Protein AF-A0A3P7KL98-F1 (afdb_monomer_lite)

Organism: Strongylus vulgaris (NCBI:txid40348)

pLDDT: mean 74.53, std 19.36, range [37.12, 94.12]

Foldseek 3Di:
DPDPPDLVLLLVLLVQLLVLQLVQQAVLLVCVVDPDDDPPDSRDDPLQVSLCVRPVPPPPVCVVVSLVSNVVSVVVSCVVCVVVQWDAGNVRDIDGDDSVVSSCSNVVVNPDPPVPPPPPPDDDDDDDDDDDDDDD

Radius of gyration: 22.33 Å; chains: 1; bounding box: 84×28×53 Å

Structure (mmCIF, N/CA/C/O backbone):
data_AF-A0A3P7KL98-F1
#
_entry.id   AF-A0A3P7KL98-F1
#
loop_
_atom_site.group_PDB
_atom_site.id
_atom_site.type_symbol
_atom_site.label_atom_id
_atom_site.label_alt_id
_atom_site.label_comp_id
_atom_site.label_asym_id
_atom_site.label_entity_id
_atom_site.label_seq_id
_atom_site.pdbx_PDB_ins_code
_atom_site.Cartn_x
_atom_site.Cartn_y
_atom_site.Cartn_z
_atom_site.occupancy
_atom_site.B_iso_or_equiv
_atom_site.auth_seq_id
_atom_site.auth_comp_id
_atom_site.auth_asym_id
_atom_site.auth_atom_id
_atom_site.pdbx_PDB_model_num
ATOM 1 N N . MET A 1 1 ? -24.930 -2.836 13.238 1.00 38.75 1 MET A N 1
ATOM 2 C CA . MET A 1 1 ? -24.606 -2.454 11.846 1.00 38.75 1 MET A CA 1
ATOM 3 C C . MET A 1 1 ? -23.420 -1.498 11.883 1.00 38.75 1 MET A C 1
ATOM 5 O O . MET A 1 1 ? -23.588 -0.307 11.683 1.00 38.75 1 MET A O 1
ATOM 9 N N . GLU A 1 2 ? -22.233 -2.009 12.196 1.00 43.59 2 GLU A N 1
ATOM 10 C CA . GLU A 1 2 ? -20.983 -1.236 12.218 1.00 43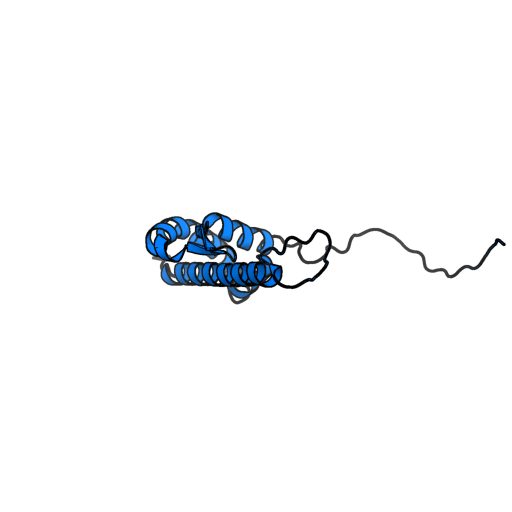.59 2 GLU A CA 1
ATOM 11 C C . GLU A 1 2 ? -19.975 -2.017 11.384 1.00 43.59 2 GLU A C 1
ATOM 13 O O . GLU A 1 2 ? -19.367 -2.933 11.918 1.00 43.59 2 GLU A O 1
ATOM 18 N N . GLN A 1 3 ? -19.880 -1.757 10.074 1.00 44.62 3 GLN A N 1
ATOM 19 C CA . GLN A 1 3 ? -18.783 -2.270 9.228 1.00 44.62 3 GLN A CA 1
ATOM 20 C C . GLN A 1 3 ? -18.820 -1.713 7.791 1.00 44.62 3 GLN A C 1
ATOM 22 O O . GLN A 1 3 ? -18.525 -2.414 6.834 1.00 44.62 3 GLN A O 1
ATOM 27 N N . LEU A 1 4 ? -19.216 -0.447 7.612 1.00 43.00 4 LEU A N 1
ATOM 28 C CA . LEU A 1 4 ? -19.267 0.188 6.283 1.00 43.00 4 LEU A CA 1
ATOM 29 C C . LEU A 1 4 ? -18.376 1.429 6.156 1.00 43.00 4 LEU A C 1
ATOM 31 O O . LEU A 1 4 ? -18.528 2.205 5.220 1.00 43.00 4 LEU A O 1
ATOM 35 N N . ALA A 1 5 ? -17.446 1.618 7.089 1.00 48.97 5 ALA A N 1
ATOM 36 C CA . ALA A 1 5 ? -16.291 2.471 6.864 1.00 48.97 5 ALA A CA 1
ATOM 37 C C . ALA A 1 5 ? -15.153 1.574 6.366 1.00 48.97 5 ALA A C 1
ATOM 39 O O . ALA A 1 5 ? -14.495 0.933 7.175 1.00 48.97 5 ALA A O 1
ATOM 40 N N . SER A 1 6 ? -14.894 1.400 5.078 1.00 65.69 6 SER A N 1
ATOM 41 C CA . SER A 1 6 ? -15.682 1.505 3.845 1.00 65.69 6 SER A CA 1
ATOM 42 C C . SER A 1 6 ? -14.832 0.693 2.871 1.00 65.69 6 SER A C 1
ATOM 44 O O . SER A 1 6 ? -13.637 0.970 2.760 1.00 65.69 6 SER A O 1
ATOM 46 N N . THR A 1 7 ? -15.366 -0.339 2.220 1.00 75.81 7 THR A N 1
ATOM 47 C CA . THR A 1 7 ? -14.576 -1.157 1.278 1.00 75.81 7 THR A CA 1
ATOM 48 C C . THR A 1 7 ? -13.845 -0.269 0.260 1.00 75.81 7 THR A C 1
ATOM 50 O O . THR A 1 7 ? -12.661 -0.468 0.015 1.00 75.81 7 THR A O 1
ATOM 53 N N . GLN A 1 8 ? -14.488 0.828 -0.159 1.00 83.56 8 GLN A N 1
ATOM 54 C CA . GLN A 1 8 ? -13.911 1.857 -1.030 1.00 83.56 8 GLN A CA 1
ATOM 55 C C . GLN A 1 8 ? -12.723 2.610 -0.413 1.00 83.56 8 GLN A C 1
ATOM 57 O O . GLN A 1 8 ? -11.780 2.947 -1.116 1.00 83.56 8 GLN A O 1
ATOM 62 N N . GLU A 1 9 ? -12.742 2.901 0.891 1.00 87.62 9 GLU A N 1
ATOM 63 C CA . GLU A 1 9 ? -11.606 3.549 1.570 1.00 87.62 9 GLU A CA 1
ATOM 64 C C . GLU A 1 9 ? -10.391 2.612 1.604 1.00 87.62 9 GLU A C 1
ATOM 66 O O . GLU A 1 9 ? -9.254 3.044 1.419 1.00 87.62 9 GLU A O 1
ATOM 71 N N . THR A 1 10 ? -10.641 1.316 1.794 1.00 90.94 10 THR A N 1
ATOM 72 C CA . THR A 1 10 ? -9.596 0.286 1.830 1.00 90.94 10 THR A CA 1
ATOM 73 C C . THR A 1 10 ? -8.994 0.068 0.442 1.00 90.94 10 THR A C 1
ATOM 75 O O . THR A 1 10 ? -7.773 0.051 0.306 1.00 90.94 10 THR A O 1
ATOM 78 N N . GLU A 1 11 ? -9.837 -0.030 -0.586 1.00 91.88 11 GLU A N 1
ATOM 79 C CA . GLU A 1 11 ? -9.421 -0.096 -1.993 1.00 91.88 11 GLU A CA 1
ATOM 80 C C . GLU A 1 11 ? -8.608 1.135 -2.396 1.00 91.88 11 GLU A C 1
ATOM 82 O O . GLU A 1 11 ? -7.495 0.989 -2.889 1.00 91.88 11 GLU A O 1
ATOM 87 N N . PHE A 1 12 ? -9.076 2.342 -2.066 1.00 92.44 12 PHE A N 1
ATOM 88 C CA . PHE A 1 12 ? -8.351 3.579 -2.363 1.00 92.44 12 PHE A CA 1
ATOM 89 C C . PHE A 1 12 ? -6.942 3.609 -1.745 1.00 92.44 12 PHE A C 1
ATOM 91 O O . PHE A 1 12 ? -5.982 4.103 -2.347 1.00 92.44 12 PHE A O 1
ATOM 98 N N . ILE A 1 13 ? -6.788 3.072 -0.532 1.00 93.88 13 ILE A N 1
ATOM 99 C CA . ILE A 1 13 ? -5.476 2.942 0.107 1.00 93.88 13 ILE A CA 1
ATOM 100 C C . ILE A 1 13 ? -4.604 1.918 -0.633 1.00 93.88 13 ILE A C 1
ATOM 102 O O . ILE A 1 13 ? -3.411 2.174 -0.820 1.00 93.88 13 ILE A O 1
ATOM 106 N N . LEU A 1 14 ? -5.166 0.787 -1.071 1.00 94.12 14 LEU A N 1
ATOM 107 C CA . LEU A 1 14 ? -4.442 -0.217 -1.860 1.00 94.12 14 LEU A CA 1
ATOM 108 C C . LEU A 1 14 ? -3.990 0.340 -3.215 1.00 94.12 14 LEU A C 1
ATOM 110 O O . LEU A 1 14 ? -2.816 0.165 -3.559 1.00 94.12 14 LEU A O 1
ATOM 114 N N . ASP A 1 15 ? -4.858 1.070 -3.918 1.00 94.00 15 ASP A N 1
ATOM 115 C CA . ASP A 1 15 ? -4.530 1.788 -5.155 1.00 94.00 15 ASP A CA 1
ATOM 116 C C . ASP A 1 15 ? -3.346 2.728 -4.921 1.00 94.00 15 ASP A C 1
ATOM 118 O O . ASP A 1 15 ? -2.302 2.624 -5.572 1.00 94.00 15 ASP A O 1
ATOM 122 N N . THR A 1 16 ? -3.462 3.586 -3.902 1.00 93.94 16 THR A N 1
ATOM 123 C CA . THR A 1 16 ? -2.433 4.573 -3.552 1.00 93.94 16 THR A CA 1
ATOM 124 C C . THR A 1 16 ? -1.090 3.903 -3.245 1.00 93.94 16 THR A C 1
ATOM 126 O O . THR A 1 16 ? -0.039 4.359 -3.706 1.00 93.94 16 THR A O 1
ATOM 129 N N . LEU A 1 17 ? -1.088 2.811 -2.475 1.00 93.88 17 LEU A N 1
ATOM 130 C CA . LEU A 1 17 ? 0.134 2.067 -2.155 1.00 93.88 17 LEU A CA 1
ATOM 131 C C . LEU A 1 17 ? 0.756 1.438 -3.407 1.00 93.88 17 LEU A C 1
ATOM 133 O O . LEU A 1 17 ? 1.975 1.525 -3.593 1.00 93.88 17 LEU A O 1
ATOM 137 N N . CYS A 1 18 ? -0.060 0.845 -4.279 1.00 93.06 18 CYS A N 1
ATOM 138 C CA . CYS A 1 18 ? 0.407 0.249 -5.528 1.00 93.06 18 CYS A CA 1
ATOM 139 C C . CYS A 1 18 ? 1.015 1.306 -6.460 1.00 93.06 18 CYS A C 1
ATOM 141 O O . CYS A 1 18 ? 2.111 1.098 -6.986 1.00 93.06 18 CYS A O 1
ATOM 143 N N . GLU A 1 19 ? 0.362 2.457 -6.625 1.00 92.06 19 GLU A N 1
ATOM 144 C CA . GLU A 1 19 ? 0.870 3.568 -7.437 1.00 92.06 19 GLU A CA 1
ATOM 145 C C . GLU A 1 19 ? 2.200 4.113 -6.907 1.00 92.06 19 GLU A C 1
ATOM 147 O O . GLU A 1 19 ? 3.163 4.263 -7.668 1.00 92.06 19 GLU A O 1
ATOM 152 N N . LEU A 1 20 ? 2.290 4.363 -5.596 1.00 92.00 20 LEU A N 1
ATOM 153 C CA . LEU A 1 20 ? 3.523 4.838 -4.964 1.00 92.00 20 LEU A CA 1
ATOM 154 C C . LEU A 1 20 ? 4.664 3.832 -5.139 1.00 92.00 20 LEU A C 1
ATOM 156 O O . LEU A 1 20 ? 5.794 4.228 -5.441 1.00 92.00 20 LEU A O 1
ATOM 160 N N . TYR A 1 21 ? 4.377 2.538 -4.990 1.00 91.19 21 TYR A N 1
ATOM 161 C CA . TYR A 1 21 ? 5.367 1.482 -5.173 1.00 91.19 21 TYR A CA 1
ATOM 162 C C . TYR A 1 21 ? 5.857 1.394 -6.618 1.00 91.19 21 TYR A C 1
ATOM 164 O O . TYR A 1 21 ? 7.068 1.364 -6.853 1.00 91.19 21 TYR A O 1
ATOM 172 N N . LYS A 1 22 ? 4.950 1.449 -7.598 1.00 88.25 22 LYS A N 1
ATOM 173 C CA . LYS A 1 22 ? 5.318 1.499 -9.021 1.00 88.25 22 LYS A CA 1
ATOM 174 C C . LYS A 1 22 ? 6.170 2.724 -9.345 1.00 88.25 22 LYS A C 1
ATOM 176 O O . LYS A 1 22 ? 7.196 2.594 -10.013 1.00 88.25 22 LYS A O 1
ATOM 181 N N . ALA A 1 23 ? 5.791 3.899 -8.843 1.00 86.19 23 ALA A N 1
ATOM 182 C CA . ALA A 1 23 ? 6.540 5.132 -9.063 1.00 86.19 23 ALA A CA 1
ATOM 183 C C . ALA A 1 23 ? 7.971 5.049 -8.503 1.00 86.19 23 ALA A C 1
ATOM 185 O O . ALA A 1 23 ? 8.918 5.504 -9.153 1.00 86.19 23 ALA A O 1
ATOM 186 N N . ASP A 1 24 ? 8.149 4.448 -7.324 1.00 86.00 24 ASP A N 1
ATOM 187 C CA . ASP A 1 24 ? 9.475 4.207 -6.753 1.00 86.00 24 ASP A CA 1
ATOM 188 C C . ASP A 1 24 ? 10.273 3.203 -7.597 1.00 86.00 24 ASP A C 1
ATOM 190 O O . ASP A 1 24 ? 11.425 3.475 -7.937 1.00 86.00 24 ASP A O 1
ATOM 194 N N . LEU A 1 25 ? 9.670 2.093 -8.029 1.00 83.12 25 LEU A N 1
ATOM 195 C CA . LEU A 1 25 ? 10.336 1.106 -8.887 1.00 83.12 25 LEU A CA 1
ATOM 196 C C . LEU A 1 25 ? 10.820 1.698 -10.220 1.00 83.12 25 LEU A C 1
ATOM 198 O O . LEU A 1 25 ? 11.948 1.427 -10.641 1.00 83.12 25 LEU A O 1
ATOM 202 N N . VAL A 1 26 ? 10.013 2.544 -10.867 1.00 78.69 26 VAL A N 1
ATOM 203 C CA . VAL A 1 26 ? 10.397 3.237 -12.109 1.00 78.69 26 VAL A CA 1
ATOM 204 C C . VAL A 1 26 ? 11.609 4.144 -11.880 1.00 78.69 26 VAL A C 1
ATOM 206 O O . VAL A 1 26 ? 12.571 4.096 -12.651 1.00 78.69 26 VAL A O 1
ATOM 209 N N . LYS A 1 27 ? 11.622 4.923 -10.789 1.00 78.12 27 LYS A N 1
ATOM 210 C CA . LYS A 1 27 ? 12.764 5.789 -10.442 1.00 78.12 27 LYS A CA 1
ATOM 211 C C . LYS A 1 27 ? 14.039 4.985 -10.209 1.00 78.12 27 LYS A C 1
ATOM 213 O O . LYS A 1 27 ? 15.090 5.340 -10.738 1.00 78.12 27 LYS A O 1
ATOM 218 N N . LEU A 1 28 ? 13.953 3.896 -9.446 1.00 75.56 28 LEU A N 1
ATOM 219 C CA . LEU A 1 28 ? 15.106 3.048 -9.124 1.00 75.56 28 LEU A CA 1
ATOM 220 C C . LEU A 1 28 ? 15.695 2.392 -10.381 1.00 75.56 28 LEU A C 1
ATOM 222 O O . LEU A 1 28 ? 16.917 2.297 -10.512 1.00 75.56 28 LEU A O 1
ATOM 226 N N . ASN A 1 29 ? 14.844 2.014 -11.337 1.00 67.69 29 ASN A N 1
ATOM 227 C CA . ASN A 1 29 ? 15.281 1.508 -12.637 1.00 67.69 29 ASN A CA 1
ATOM 228 C C . ASN A 1 29 ? 15.938 2.598 -13.503 1.00 67.69 29 ASN A C 1
ATOM 230 O O . ASN A 1 29 ? 16.958 2.331 -14.136 1.00 67.69 29 ASN A O 1
ATOM 234 N N . GLY A 1 30 ? 15.414 3.829 -13.494 1.00 61.94 30 GLY A N 1
ATOM 235 C CA . GLY A 1 30 ? 15.990 4.958 -14.237 1.00 61.94 30 GLY A CA 1
ATOM 236 C C . GLY A 1 30 ? 17.360 5.413 -13.716 1.00 61.94 30 GLY A C 1
ATOM 237 O O . GLY A 1 30 ? 18.230 5.789 -14.501 1.00 61.94 30 GLY A O 1
ATOM 238 N N . ILE A 1 31 ? 17.595 5.319 -12.401 1.00 58.19 31 ILE A N 1
ATOM 239 C CA . ILE A 1 31 ? 18.865 5.713 -11.759 1.00 58.19 31 ILE A CA 1
ATOM 240 C C . ILE A 1 31 ? 20.036 4.818 -12.197 1.00 58.19 31 ILE A C 1
ATOM 242 O O . ILE A 1 31 ? 21.180 5.274 -12.231 1.00 58.19 31 ILE A O 1
ATOM 246 N N . ARG A 1 32 ? 19.777 3.570 -12.608 1.00 53.28 32 ARG A N 1
ATOM 247 C CA . ARG A 1 32 ? 20.819 2.628 -13.055 1.00 53.28 32 ARG A CA 1
ATOM 248 C C . ARG A 1 32 ? 21.560 3.078 -14.326 1.00 53.28 32 ARG A C 1
ATOM 250 O O . ARG A 1 32 ? 22.647 2.569 -14.590 1.00 53.28 32 ARG A O 1
ATOM 257 N N . ASN A 1 33 ? 21.022 4.058 -15.058 1.00 51.50 33 ASN A N 1
ATOM 258 C CA . ASN A 1 33 ? 21.641 4.641 -16.255 1.00 51.50 33 ASN A CA 1
ATOM 259 C C . ASN A 1 33 ? 22.577 5.830 -15.956 1.00 51.50 33 ASN A C 1
ATOM 261 O O . ASN A 1 33 ? 23.241 6.337 -16.862 1.00 51.50 33 ASN A O 1
ATOM 265 N N . SER A 1 34 ? 22.692 6.248 -14.693 1.00 48.69 34 SER A N 1
ATOM 266 C CA . SER A 1 34 ? 23.535 7.366 -14.262 1.00 48.69 34 SER A CA 1
ATOM 267 C C . SER A 1 34 ? 24.760 6.836 -13.518 1.00 48.69 34 SER A C 1
ATOM 269 O O . SER A 1 34 ? 24.636 6.215 -12.466 1.00 48.69 34 SER A O 1
ATOM 271 N N . LYS A 1 35 ? 25.966 7.083 -14.045 1.00 49.00 35 LYS A N 1
ATOM 272 C CA . LYS A 1 35 ? 27.253 6.762 -13.397 1.00 49.00 35 LYS A CA 1
ATOM 273 C C . LYS A 1 35 ? 27.349 7.411 -12.001 1.00 49.00 35 LYS A C 1
ATOM 275 O O . LYS A 1 35 ? 27.826 8.533 -11.877 1.00 49.00 35 LYS A O 1
ATOM 280 N N . GLY A 1 36 ? 26.939 6.695 -10.958 1.00 44.72 36 GLY A N 1
ATOM 281 C CA . GLY A 1 36 ? 27.051 7.095 -9.555 1.00 44.72 36 GLY A CA 1
ATOM 282 C C . GLY A 1 36 ? 27.577 5.927 -8.732 1.00 44.72 36 GLY A C 1
ATOM 283 O O . GLY A 1 36 ? 26.924 4.900 -8.584 1.00 44.72 36 GLY A O 1
ATOM 284 N N . LYS A 1 37 ? 28.819 6.051 -8.277 1.00 50.72 37 LYS A N 1
ATOM 285 C CA . LYS A 1 37 ? 29.629 4.998 -7.669 1.00 50.72 37 LYS A CA 1
ATOM 286 C C . LYS A 1 37 ? 29.340 4.916 -6.167 1.00 50.72 37 LYS A C 1
ATOM 288 O O . LYS A 1 37 ? 30.181 5.349 -5.390 1.00 50.72 37 LYS A O 1
ATOM 293 N N . ASP A 1 38 ? 28.209 4.338 -5.765 1.00 44.81 38 ASP A N 1
ATOM 294 C CA . ASP A 1 38 ? 27.963 4.001 -4.356 1.00 44.81 38 ASP A CA 1
ATOM 295 C C . ASP A 1 38 ? 28.072 2.493 -4.111 1.00 44.81 38 ASP A C 1
ATOM 297 O O . ASP A 1 38 ? 27.380 1.658 -4.694 1.00 44.81 38 ASP A O 1
ATOM 301 N N . ARG A 1 39 ? 29.030 2.148 -3.248 1.00 52.66 39 ARG A N 1
ATOM 302 C CA . ARG A 1 39 ? 29.345 0.788 -2.809 1.00 52.66 39 ARG A CA 1
ATOM 303 C C . ARG A 1 39 ? 28.135 0.199 -2.064 1.00 52.66 39 ARG A C 1
ATOM 305 O O . ARG A 1 39 ? 27.696 0.751 -1.065 1.00 52.66 39 ARG A O 1
ATOM 312 N N . ASN A 1 40 ? 27.647 -0.952 -2.525 1.00 48.09 40 ASN A N 1
ATOM 313 C CA . ASN A 1 40 ? 26.682 -1.852 -1.865 1.00 48.09 40 ASN A CA 1
ATOM 314 C C . ASN A 1 40 ? 25.234 -1.371 -1.626 1.00 48.09 40 ASN A C 1
ATOM 316 O O . ASN A 1 40 ? 24.446 -2.125 -1.056 1.00 48.09 40 ASN A O 1
ATOM 320 N N . GLY A 1 41 ? 24.822 -0.197 -2.103 1.00 47.41 41 GLY A N 1
ATOM 321 C CA . GLY A 1 41 ? 23.427 0.242 -2.004 1.00 47.41 41 GLY A CA 1
ATOM 322 C C . GLY A 1 41 ? 22.578 -0.270 -3.166 1.00 47.41 41 GLY A C 1
ATOM 323 O O . GLY A 1 41 ? 22.430 0.434 -4.160 1.00 47.41 41 GLY A O 1
ATOM 324 N N . GLN A 1 42 ? 21.991 -1.470 -3.074 1.00 53.53 42 GLN A N 1
ATOM 325 C CA . GLN A 1 42 ? 20.831 -1.763 -3.925 1.00 53.53 42 GLN A CA 1
ATOM 326 C C . GLN A 1 42 ? 19.771 -0.705 -3.613 1.00 53.53 42 GLN A C 1
ATOM 328 O O . GLN A 1 42 ? 19.288 -0.632 -2.484 1.00 53.53 42 GLN A O 1
ATOM 333 N N . ALA A 1 43 ? 19.449 0.133 -4.593 1.00 62.12 43 ALA A N 1
ATOM 334 C CA . ALA A 1 43 ? 18.410 1.131 -4.449 1.00 62.12 43 ALA A CA 1
ATOM 335 C C . ALA A 1 43 ? 17.081 0.374 -4.247 1.00 62.12 43 ALA A C 1
ATOM 337 O O . ALA A 1 43 ? 16.630 -0.345 -5.139 1.00 62.12 43 ALA A O 1
ATOM 338 N N . ARG A 1 44 ? 16.517 0.447 -3.036 1.00 68.44 44 ARG A N 1
ATOM 339 C CA . ARG A 1 44 ? 15.284 -0.249 -2.642 1.00 68.44 44 ARG A CA 1
ATOM 340 C C . ARG A 1 44 ? 14.164 0.764 -2.403 1.00 68.44 44 ARG A C 1
ATOM 342 O O . ARG A 1 44 ? 14.460 1.871 -1.947 1.00 68.44 44 ARG A O 1
ATOM 349 N N . PRO A 1 45 ? 12.900 0.393 -2.664 1.00 79.75 45 PRO A N 1
ATOM 350 C CA . PRO A 1 45 ? 11.752 1.214 -2.298 1.00 79.75 45 PRO A CA 1
ATOM 351 C C . PRO A 1 45 ? 11.774 1.557 -0.806 1.00 79.75 45 PRO A C 1
ATOM 353 O O . PRO A 1 45 ? 12.117 0.719 0.034 1.00 79.75 45 PRO A O 1
ATOM 356 N N . SER A 1 46 ? 11.421 2.797 -0.466 1.00 84.44 46 SER A N 1
ATOM 357 C 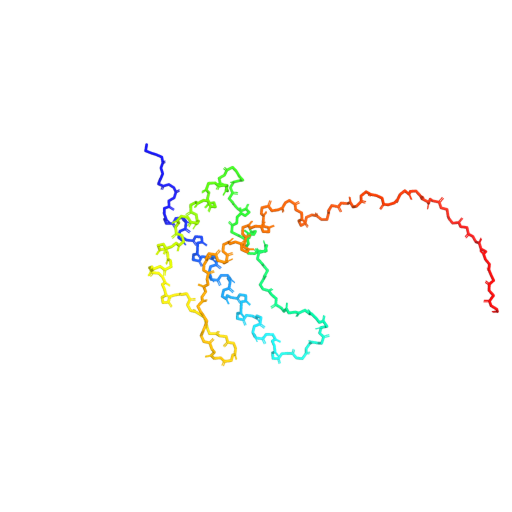CA . SER A 1 46 ? 11.386 3.239 0.929 1.00 84.44 46 SER A CA 1
ATOM 358 C C . SER A 1 46 ? 9.993 3.025 1.514 1.00 84.44 46 SER A C 1
ATOM 360 O O . SER A 1 46 ? 9.167 3.938 1.570 1.00 84.44 46 SER A O 1
ATOM 362 N N . PHE A 1 47 ? 9.731 1.801 1.971 1.00 88.94 47 PHE A N 1
ATOM 363 C CA . PHE A 1 47 ? 8.412 1.414 2.476 1.00 88.94 47 PHE A CA 1
ATOM 364 C C . PHE A 1 47 ? 7.942 2.241 3.681 1.00 88.94 47 PHE A C 1
ATOM 366 O O . PHE A 1 47 ? 6.764 2.567 3.773 1.00 88.94 47 PHE A O 1
ATOM 373 N N . LEU A 1 48 ? 8.857 2.666 4.563 1.00 87.75 48 LEU A N 1
ATOM 374 C CA . LEU A 1 48 ? 8.511 3.524 5.701 1.00 87.75 48 LEU A CA 1
ATOM 375 C C . LEU A 1 48 ? 8.019 4.911 5.258 1.00 87.75 48 LEU A C 1
ATOM 377 O O . LEU A 1 48 ? 7.086 5.448 5.849 1.00 87.75 48 LEU A O 1
ATOM 381 N N . LEU A 1 49 ? 8.634 5.508 4.230 1.00 87.56 49 LEU A N 1
ATOM 382 C CA . LEU A 1 49 ? 8.188 6.802 3.704 1.00 87.56 49 LEU A CA 1
ATOM 383 C C . LEU A 1 49 ? 6.824 6.684 3.020 1.00 87.56 49 LEU A C 1
ATOM 385 O O . LEU A 1 49 ? 6.003 7.590 3.138 1.00 87.56 49 LEU A O 1
ATOM 389 N N . MET A 1 50 ? 6.582 5.572 2.329 1.00 91.69 50 MET A N 1
ATOM 390 C CA . MET A 1 50 ? 5.288 5.269 1.724 1.00 91.69 50 MET A CA 1
ATOM 391 C C . MET A 1 50 ? 4.201 5.106 2.788 1.00 91.69 50 MET A C 1
ATOM 393 O O . MET A 1 50 ? 3.167 5.761 2.702 1.00 91.69 50 MET A O 1
ATOM 397 N N . ALA A 1 51 ? 4.484 4.323 3.832 1.00 90.69 51 ALA A N 1
ATOM 398 C CA . ALA A 1 51 ? 3.589 4.134 4.965 1.00 90.69 51 ALA A CA 1
ATOM 399 C C . ALA A 1 51 ? 3.219 5.472 5.616 1.00 90.69 51 ALA A C 1
ATOM 401 O O . ALA A 1 51 ? 2.043 5.765 5.780 1.00 90.69 51 ALA A O 1
ATOM 402 N N . LYS A 1 52 ? 4.206 6.332 5.897 1.00 90.12 52 LYS A N 1
ATOM 403 C CA . LYS A 1 52 ? 3.971 7.663 6.479 1.00 90.12 52 LYS A CA 1
ATOM 404 C C . LYS A 1 52 ? 3.036 8.531 5.640 1.00 90.12 52 LYS A C 1
ATOM 406 O O . LYS A 1 52 ? 2.127 9.147 6.179 1.00 90.12 52 LYS A O 1
ATOM 411 N N . LYS A 1 53 ? 3.212 8.550 4.315 1.00 90.88 53 LYS A N 1
ATOM 412 C CA . LYS A 1 53 ? 2.345 9.332 3.414 1.00 90.88 53 LYS A CA 1
ATOM 413 C C . LYS A 1 53 ? 0.875 8.918 3.491 1.00 90.88 53 LYS A C 1
ATOM 415 O O . LYS A 1 53 ? 0.008 9.775 3.352 1.00 90.88 53 LYS A O 1
ATOM 420 N N . VAL A 1 54 ? 0.619 7.627 3.686 1.00 92.06 54 VAL A N 1
ATOM 421 C CA . VAL A 1 54 ? -0.732 7.058 3.726 1.00 92.06 54 VAL A CA 1
ATOM 422 C C . VAL A 1 54 ? -1.319 7.129 5.136 1.00 92.06 54 VAL A C 1
ATOM 424 O O . VAL A 1 54 ? -2.442 7.590 5.318 1.00 92.06 54 VAL A O 1
ATOM 427 N N . PHE A 1 55 ? -0.558 6.708 6.144 1.00 91.12 55 PHE A N 1
ATOM 428 C CA . PHE A 1 55 ? -1.068 6.442 7.486 1.00 91.12 55 PHE A CA 1
ATOM 429 C C . PHE A 1 55 ? -0.916 7.610 8.472 1.00 91.12 55 PHE A C 1
ATOM 431 O O . PHE A 1 55 ? -1.709 7.682 9.405 1.00 91.12 55 PHE A O 1
ATOM 438 N N . ASP A 1 56 ? 0.009 8.566 8.278 1.00 89.81 56 ASP A N 1
ATOM 439 C CA . ASP A 1 56 ? 0.220 9.656 9.260 1.00 89.81 56 ASP A CA 1
ATOM 440 C C . ASP A 1 56 ? -0.991 10.598 9.384 1.00 89.81 56 ASP A C 1
ATOM 442 O O . ASP A 1 56 ? -1.185 11.236 10.418 1.00 89.81 56 ASP A O 1
ATOM 446 N N . ASN A 1 57 ? -1.827 10.674 8.343 1.00 88.38 57 ASN A N 1
ATOM 447 C CA . ASN A 1 57 ? -3.049 11.485 8.342 1.00 88.38 57 ASN A CA 1
ATOM 448 C C . ASN A 1 57 ? -4.257 10.756 8.957 1.00 88.38 57 ASN A C 1
ATOM 450 O O . ASN A 1 57 ? -5.331 11.344 9.094 1.00 88.38 57 ASN A O 1
ATOM 454 N N . ILE A 1 58 ? -4.104 9.481 9.316 1.00 88.00 58 ILE A N 1
ATOM 455 C CA . ILE A 1 58 ? -5.175 8.653 9.864 1.00 88.00 58 ILE A CA 1
ATOM 456 C C . ILE A 1 58 ? -5.041 8.640 11.391 1.00 88.00 58 ILE A C 1
ATOM 458 O O . ILE A 1 58 ? -3.954 8.395 11.918 1.00 88.00 58 ILE A O 1
ATOM 462 N N . PRO A 1 59 ? -6.130 8.875 12.148 1.00 89.19 59 PRO A N 1
ATOM 463 C CA . PRO A 1 59 ? -6.079 8.810 13.602 1.00 89.19 59 PRO A CA 1
ATOM 464 C C . PRO A 1 59 ? -5.518 7.469 14.088 1.00 89.19 59 PRO A C 1
ATOM 466 O O . PRO A 1 59 ? -6.034 6.413 13.721 1.00 89.19 59 PRO A O 1
ATOM 469 N N . ALA A 1 60 ? -4.519 7.507 14.977 1.00 87.12 60 ALA A N 1
ATOM 470 C CA . ALA A 1 60 ? -3.820 6.314 15.470 1.00 87.12 60 ALA A CA 1
ATOM 471 C C . ALA A 1 60 ? -4.760 5.237 16.046 1.00 87.12 60 ALA A C 1
ATOM 473 O O . ALA A 1 60 ? -4.483 4.048 15.937 1.00 87.12 60 ALA A O 1
ATOM 474 N N . ALA A 1 61 ? -5.905 5.637 16.606 1.00 87.94 61 ALA A N 1
ATOM 475 C CA . ALA A 1 61 ? -6.917 4.715 17.119 1.00 87.94 61 ALA A CA 1
ATOM 476 C C . ALA A 1 61 ? -7.598 3.859 16.028 1.00 87.94 61 ALA A C 1
ATOM 478 O O . ALA A 1 61 ? -8.084 2.773 16.327 1.00 87.94 61 ALA A O 1
ATOM 479 N N . LYS A 1 62 ? -7.639 4.327 14.773 1.00 87.62 62 LYS A N 1
ATOM 480 C CA . LYS A 1 62 ? -8.260 3.621 13.635 1.00 87.62 62 LYS A CA 1
ATOM 481 C C . LYS A 1 62 ? -7.281 2.722 12.876 1.00 87.62 62 LYS A C 1
ATOM 483 O O . LYS A 1 62 ? -7.701 1.796 12.190 1.00 87.62 62 LYS A O 1
ATOM 488 N N . ILE A 1 63 ? -5.985 2.983 13.023 1.00 88.25 63 ILE A N 1
ATOM 489 C CA . ILE A 1 63 ? -4.901 2.312 12.304 1.00 88.25 63 ILE A CA 1
ATOM 490 C C . ILE A 1 63 ? -4.928 0.772 12.453 1.00 88.25 63 ILE A C 1
ATOM 492 O O . ILE A 1 63 ? -4.853 0.091 11.431 1.00 88.25 63 ILE A O 1
ATOM 496 N N . PRO A 1 64 ? -5.075 0.177 13.659 1.00 89.38 64 PRO A N 1
ATOM 497 C CA . PRO A 1 64 ? -5.064 -1.282 13.792 1.00 89.38 64 PRO A CA 1
ATOM 498 C C . PRO A 1 64 ? -6.200 -1.975 13.031 1.00 89.38 64 PRO A C 1
ATOM 500 O O . PRO A 1 64 ? -5.967 -2.983 12.368 1.00 89.38 64 PRO A O 1
ATOM 503 N N . ALA A 1 65 ? -7.414 -1.420 13.097 1.00 89.88 65 ALA A N 1
ATOM 504 C CA . ALA A 1 65 ? -8.571 -1.957 12.384 1.00 89.88 65 ALA A CA 1
ATOM 505 C C . ALA A 1 65 ? -8.395 -1.842 10.862 1.00 89.88 65 ALA A C 1
ATOM 507 O O . ALA A 1 65 ? -8.731 -2.769 10.130 1.00 89.88 65 ALA A O 1
ATOM 508 N N . LEU A 1 66 ? -7.806 -0.738 10.400 1.00 90.75 66 LEU A N 1
ATOM 509 C CA . LEU A 1 66 ? -7.504 -0.520 8.990 1.00 90.75 66 LEU A CA 1
ATOM 510 C C . LEU A 1 66 ? -6.498 -1.541 8.441 1.00 90.75 66 LEU A C 1
ATOM 512 O O . LEU A 1 66 ? -6.678 -2.026 7.330 1.00 90.75 66 LEU A O 1
ATOM 516 N N . TYR A 1 67 ? -5.464 -1.913 9.202 1.00 91.56 67 TYR A N 1
ATOM 517 C CA . TYR A 1 67 ? -4.527 -2.948 8.751 1.00 91.56 67 TYR A CA 1
ATOM 518 C C . TYR A 1 67 ? -5.211 -4.287 8.509 1.00 91.56 67 TYR A C 1
ATOM 520 O O .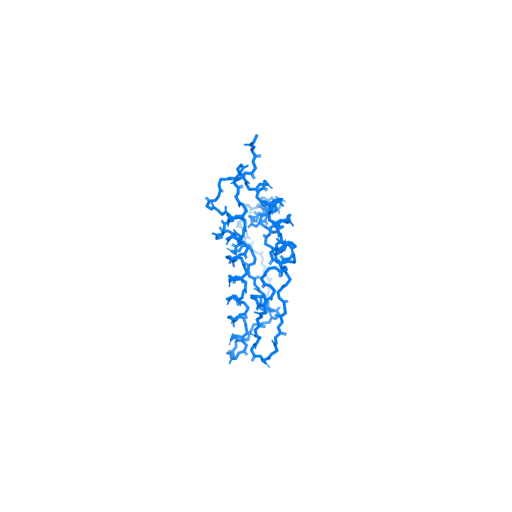 TYR A 1 67 ? -4.944 -4.922 7.493 1.00 91.56 67 TYR A O 1
ATOM 528 N N . LEU A 1 68 ? -6.097 -4.699 9.418 1.00 90.62 68 LEU A N 1
ATOM 529 C CA . LEU A 1 68 ? -6.869 -5.929 9.248 1.00 90.62 68 LEU A CA 1
ATOM 530 C C . LEU A 1 68 ? -7.745 -5.844 7.994 1.00 90.62 68 LEU A C 1
ATOM 532 O O . LEU A 1 68 ? -7.664 -6.724 7.144 1.00 90.62 68 LEU A O 1
ATOM 536 N N . ALA A 1 69 ? -8.469 -4.733 7.821 1.00 92.25 69 ALA A N 1
ATOM 537 C CA . ALA A 1 69 ? -9.301 -4.508 6.642 1.00 92.25 69 ALA A CA 1
ATOM 538 C C . ALA A 1 69 ? -8.500 -4.566 5.326 1.00 92.25 69 ALA A C 1
ATOM 540 O O . ALA A 1 69 ? -8.964 -5.158 4.355 1.00 92.25 69 ALA A O 1
ATOM 541 N N . LEU A 1 70 ? -7.282 -4.012 5.290 1.00 93.81 70 LEU A N 1
ATOM 542 C CA . LEU A 1 70 ? -6.402 -4.075 4.116 1.00 93.81 70 LEU A CA 1
ATOM 543 C C . LEU A 1 70 ? -5.997 -5.513 3.771 1.00 93.81 70 LEU A C 1
ATOM 545 O O . LEU A 1 70 ? -6.011 -5.879 2.597 1.00 93.81 70 LEU A O 1
ATOM 549 N N . PHE A 1 71 ? -5.655 -6.331 4.770 1.00 92.81 71 PHE A N 1
ATOM 550 C CA . PHE A 1 71 ? -5.311 -7.738 4.543 1.00 92.81 71 PHE A CA 1
ATOM 551 C C . PHE A 1 71 ? -6.522 -8.582 4.134 1.00 92.81 71 PHE A C 1
ATOM 553 O O . PHE A 1 71 ? -6.370 -9.454 3.280 1.00 92.81 71 PHE A O 1
ATOM 560 N N . ASP A 1 72 ? -7.702 -8.297 4.682 1.00 92.06 72 ASP A N 1
ATOM 561 C CA . ASP A 1 72 ? -8.947 -8.973 4.304 1.00 92.06 72 ASP A CA 1
ATOM 562 C C . ASP A 1 72 ? -9.397 -8.589 2.881 1.00 92.06 72 ASP A C 1
ATOM 564 O O . ASP A 1 72 ? -9.920 -9.426 2.145 1.00 92.06 72 ASP A O 1
ATOM 568 N N . CYS A 1 73 ? -9.160 -7.339 2.468 1.00 92.56 73 CYS A N 1
ATOM 569 C CA . CYS A 1 73 ? -9.517 -6.826 1.143 1.00 92.56 73 CYS A CA 1
ATOM 570 C C . CYS A 1 73 ? -8.531 -7.256 0.040 1.00 92.56 73 CYS A C 1
ATOM 572 O O . CYS A 1 73 ? -8.933 -7.477 -1.104 1.00 92.56 73 CYS A O 1
ATOM 574 N N . ALA A 1 74 ? -7.245 -7.424 0.371 1.00 91.12 74 ALA A N 1
ATOM 575 C CA . ALA A 1 74 ? -6.182 -7.664 -0.608 1.00 91.12 74 ALA A CA 1
ATOM 576 C C . ALA A 1 74 ? -6.447 -8.817 -1.604 1.00 91.12 74 ALA A C 1
ATOM 578 O O . ALA A 1 74 ? -6.184 -8.615 -2.790 1.00 91.12 74 ALA A O 1
ATOM 579 N N . PRO A 1 75 ? -6.968 -9.999 -1.208 1.00 91.81 75 PRO A N 1
ATOM 580 C CA . PRO A 1 75 ? -7.237 -11.079 -2.157 1.00 91.81 75 PRO A CA 1
ATOM 581 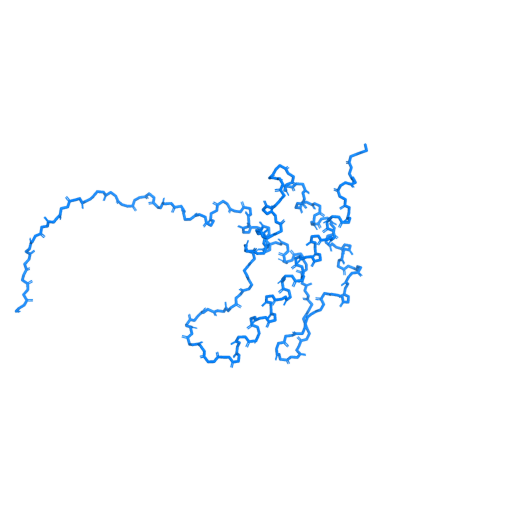C C . PRO A 1 75 ? -8.267 -10.693 -3.225 1.00 91.81 75 PRO A C 1
ATOM 583 O O . PRO A 1 75 ? -8.042 -10.954 -4.405 1.00 91.81 75 PRO A O 1
ATOM 586 N N . ASN A 1 76 ? -9.363 -10.041 -2.823 1.00 92.25 76 ASN A N 1
ATOM 587 C CA . ASN A 1 76 ? -10.412 -9.604 -3.748 1.00 92.25 76 ASN A CA 1
ATOM 588 C C . ASN A 1 76 ? -9.891 -8.498 -4.667 1.00 92.25 76 ASN A C 1
ATOM 590 O O . ASN A 1 76 ? -10.045 -8.584 -5.883 1.00 92.25 76 ASN A O 1
ATOM 594 N N . TYR A 1 77 ? -9.174 -7.531 -4.094 1.00 92.62 77 TYR A N 1
ATOM 595 C CA . TYR A 1 77 ? -8.539 -6.457 -4.849 1.00 92.62 77 TYR A CA 1
ATOM 596 C C . TYR A 1 77 ? -7.603 -6.997 -5.944 1.00 92.62 77 TYR A C 1
ATOM 598 O O . TYR A 1 77 ? -7.665 -6.538 -7.082 1.00 92.62 77 TYR A O 1
ATOM 606 N N . VAL A 1 78 ? -6.782 -8.014 -5.645 1.00 92.12 78 VAL A N 1
ATOM 607 C CA . VAL A 1 78 ? -5.882 -8.642 -6.633 1.00 92.12 78 VAL A CA 1
ATOM 608 C C . VAL A 1 78 ? -6.649 -9.299 -7.781 1.00 92.12 78 VAL A C 1
ATOM 610 O O . VAL A 1 78 ? -6.202 -9.219 -8.923 1.00 92.12 78 VAL A O 1
ATOM 613 N N . VAL A 1 79 ? -7.784 -9.943 -7.499 1.00 91.19 79 VAL A N 1
ATOM 614 C CA . VAL A 1 79 ? -8.621 -10.570 -8.535 1.00 91.19 79 VAL A CA 1
ATOM 615 C C . VAL A 1 79 ? -9.247 -9.514 -9.446 1.00 91.19 79 VAL A C 1
ATOM 617 O O . VAL A 1 79 ? -9.252 -9.685 -10.662 1.00 91.19 79 VAL A O 1
ATOM 620 N N . GLU A 1 80 ? -9.740 -8.419 -8.872 1.00 91.00 80 GLU A N 1
ATOM 621 C CA . GLU A 1 80 ? -10.420 -7.351 -9.614 1.00 91.00 80 GLU A CA 1
ATOM 622 C C . GLU A 1 80 ? -9.455 -6.454 -10.403 1.00 91.00 80 GLU A C 1
ATOM 624 O O . GLU A 1 80 ? -9.795 -5.989 -11.489 1.00 91.00 80 GLU A O 1
ATOM 629 N N . HIS A 1 81 ? -8.238 -6.250 -9.894 1.00 88.94 81 HIS A N 1
ATOM 630 C CA . HIS A 1 81 ? -7.263 -5.298 -10.439 1.00 88.94 81 HIS A CA 1
ATOM 631 C C . HIS A 1 81 ? -6.041 -5.983 -11.065 1.00 88.94 81 HIS A C 1
ATOM 633 O O . HIS A 1 81 ? -5.009 -5.339 -11.254 1.00 88.94 81 HIS A O 1
ATOM 639 N N . ALA A 1 82 ? -6.133 -7.274 -11.402 1.00 82.31 82 ALA A N 1
ATOM 640 C CA . ALA A 1 82 ? -5.014 -8.085 -11.896 1.00 82.31 82 ALA A CA 1
ATOM 641 C C . ALA A 1 82 ? -4.237 -7.417 -13.050 1.00 82.31 82 ALA A C 1
ATOM 643 O O . ALA A 1 82 ? -3.010 -7.313 -12.993 1.00 82.31 82 ALA A O 1
ATOM 644 N N . ASP A 1 83 ? -4.950 -6.878 -14.044 1.00 79.00 83 ASP A N 1
ATOM 645 C CA . ASP A 1 83 ? -4.359 -6.182 -15.200 1.00 79.00 83 ASP A CA 1
ATOM 646 C C . ASP A 1 83 ? -3.606 -4.904 -14.792 1.00 79.00 83 ASP A C 1
ATOM 648 O O . ASP A 1 83 ? -2.608 -4.508 -15.399 1.00 79.00 83 ASP A O 1
ATOM 652 N N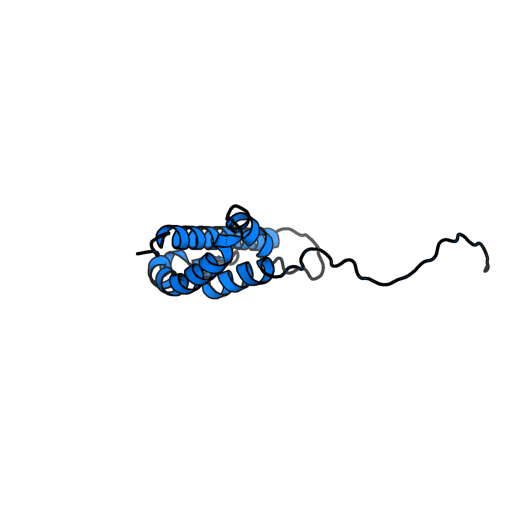 . GLY A 1 84 ? -4.069 -4.263 -13.720 1.00 79.94 84 GLY A N 1
ATOM 653 C CA . GLY A 1 84 ? -3.500 -3.055 -13.143 1.00 79.94 84 GLY A CA 1
ATOM 654 C C . GLY A 1 84 ? -2.326 -3.310 -12.204 1.00 79.94 84 GLY A C 1
ATOM 655 O O . GLY A 1 84 ? -1.761 -2.341 -11.708 1.00 79.94 84 GLY A O 1
ATOM 656 N N . LEU A 1 85 ? -1.907 -4.555 -11.955 1.00 86.00 85 LEU A N 1
ATOM 657 C CA . LEU A 1 85 ? -0.804 -4.886 -11.037 1.00 86.00 85 LEU A CA 1
ATOM 658 C C . LEU A 1 85 ? 0.525 -5.180 -11.737 1.00 86.00 85 LEU A C 1
ATOM 660 O O . LEU A 1 85 ? 1.550 -5.343 -11.072 1.00 86.00 85 LEU A O 1
ATOM 664 N N . GLU A 1 86 ? 0.556 -5.175 -13.066 1.00 86.94 86 GLU A N 1
ATOM 665 C CA . GLU A 1 86 ? 1.805 -5.279 -13.814 1.00 86.94 86 GLU A CA 1
ATOM 666 C C . GLU A 1 86 ? 2.583 -3.953 -13.797 1.00 86.94 86 GLU A C 1
ATOM 668 O O . GLU A 1 86 ? 2.018 -2.850 -13.812 1.00 86.94 86 GLU A O 1
ATOM 673 N N . TYR A 1 87 ? 3.910 -4.052 -13.786 1.00 82.69 87 TYR A N 1
ATOM 674 C CA . TYR A 1 87 ? 4.796 -2.946 -14.134 1.00 82.69 87 TYR A CA 1
ATOM 675 C C . TYR A 1 87 ? 5.935 -3.445 -15.021 1.00 82.69 87 TYR A C 1
ATOM 677 O O . TYR A 1 87 ? 6.420 -4.565 -14.867 1.00 82.69 87 TYR A O 1
ATOM 685 N N . GLU A 1 88 ? 6.376 -2.601 -15.946 1.00 81.81 88 GLU A N 1
ATOM 686 C CA . GLU A 1 88 ? 7.530 -2.879 -16.794 1.00 81.81 88 GLU A CA 1
ATOM 687 C C . GLU A 1 88 ? 8.784 -2.277 -16.156 1.00 81.81 88 GLU A C 1
ATOM 689 O O . GLU A 1 88 ? 8.813 -1.106 -15.763 1.00 81.81 88 GLU A O 1
ATOM 694 N N . ASN A 1 89 ? 9.825 -3.088 -15.994 1.00 72.06 89 ASN A N 1
ATOM 695 C CA . ASN A 1 89 ? 11.105 -2.599 -15.501 1.00 72.06 89 ASN A CA 1
ATOM 696 C C . ASN A 1 89 ? 11.930 -1.948 -16.629 1.00 72.06 89 ASN A C 1
ATOM 698 O O . ASN A 1 89 ? 11.605 -2.045 -17.807 1.00 72.06 89 ASN A O 1
ATOM 702 N N . GLY A 1 90 ? 13.051 -1.307 -16.283 1.00 67.88 90 GLY A N 1
ATOM 703 C CA . GLY A 1 90 ? 13.893 -0.595 -17.260 1.00 67.88 90 GLY A CA 1
ATOM 704 C C . GLY A 1 90 ? 14.547 -1.464 -18.350 1.00 67.88 90 GLY A C 1
ATOM 705 O O . GLY A 1 90 ? 15.230 -0.919 -19.210 1.00 67.88 90 GLY A O 1
ATOM 706 N N . ILE A 1 91 ? 14.372 -2.790 -18.310 1.00 75.38 91 ILE A N 1
ATOM 707 C CA . ILE A 1 91 ? 14.852 -3.752 -19.318 1.00 75.38 91 ILE A CA 1
ATOM 708 C C . ILE A 1 91 ? 13.698 -4.403 -20.103 1.00 75.38 91 ILE A C 1
ATOM 710 O O . ILE A 1 91 ? 13.926 -5.380 -20.812 1.00 75.38 91 ILE A O 1
ATOM 714 N N . GLY A 1 92 ? 12.475 -3.876 -19.986 1.00 74.50 92 GLY A N 1
ATOM 715 C CA . GLY A 1 92 ? 11.306 -4.334 -20.741 1.00 74.50 92 GLY A CA 1
ATOM 716 C C . GLY A 1 92 ? 10.635 -5.596 -20.195 1.00 74.50 92 GLY A C 1
ATOM 717 O O . GLY A 1 92 ? 9.767 -6.171 -20.848 1.00 74.50 92 GLY A O 1
ATOM 718 N N . ILE A 1 93 ? 11.037 -6.068 -19.011 1.00 79.69 93 ILE A N 1
ATOM 719 C CA . ILE A 1 93 ? 10.424 -7.237 -18.375 1.00 79.69 93 ILE A CA 1
ATOM 720 C C . ILE A 1 93 ? 9.251 -6.764 -17.523 1.00 79.69 93 ILE A C 1
ATOM 722 O O . ILE A 1 93 ? 9.415 -5.942 -16.616 1.00 79.69 93 ILE A O 1
ATOM 726 N N . LYS A 1 94 ? 8.077 -7.329 -17.806 1.00 83.12 94 LYS A N 1
ATOM 727 C CA . LYS A 1 94 ? 6.879 -7.170 -16.989 1.00 83.12 94 LYS A CA 1
ATOM 728 C C . LYS A 1 94 ? 6.980 -8.015 -15.722 1.00 83.12 94 LYS A C 1
ATOM 730 O O . LYS A 1 94 ? 7.255 -9.212 -15.791 1.00 83.12 94 LYS A O 1
ATOM 735 N N . THR A 1 95 ? 6.720 -7.392 -14.583 1.00 82.50 95 THR A N 1
ATOM 736 C CA . THR A 1 95 ? 6.670 -8.041 -13.273 1.00 82.50 95 THR A CA 1
ATOM 737 C C . THR A 1 95 ? 5.311 -7.779 -12.636 1.00 82.50 95 THR A C 1
ATOM 739 O O . THR A 1 95 ? 4.811 -6.654 -12.673 1.00 82.50 95 THR A O 1
ATOM 742 N N . LEU A 1 96 ? 4.730 -8.815 -12.029 1.00 85.69 96 LEU A N 1
ATOM 743 C CA . LEU A 1 96 ? 3.492 -8.705 -11.264 1.00 85.69 96 LEU A CA 1
ATOM 744 C C . LEU A 1 96 ? 3.787 -8.222 -9.839 1.00 85.69 96 LEU A C 1
ATOM 746 O O . LEU A 1 96 ? 4.666 -8.758 -9.160 1.00 85.69 96 LEU A O 1
ATOM 750 N N . LEU A 1 97 ? 3.045 -7.217 -9.384 1.00 87.69 97 LEU A N 1
ATOM 751 C CA . LEU A 1 97 ? 3.127 -6.701 -8.022 1.00 87.69 97 LEU A CA 1
ATOM 752 C C . LEU A 1 97 ? 2.426 -7.661 -7.051 1.00 87.69 97 LEU A C 1
ATOM 754 O O . LEU A 1 97 ? 1.237 -7.942 -7.181 1.00 87.69 97 LEU A O 1
ATOM 758 N N . ASN A 1 98 ? 3.156 -8.127 -6.038 1.00 90.00 98 ASN A N 1
ATOM 759 C CA . ASN A 1 98 ? 2.579 -8.902 -4.945 1.00 90.00 98 ASN A CA 1
ATOM 760 C C . ASN A 1 98 ? 2.030 -7.960 -3.860 1.00 90.00 98 ASN A C 1
ATOM 762 O O . ASN A 1 98 ? 2.785 -7.425 -3.046 1.00 90.00 98 ASN A O 1
ATOM 766 N N . VAL A 1 99 ? 0.711 -7.741 -3.863 1.00 92.19 99 VAL A N 1
ATOM 767 C CA . VAL A 1 99 ? 0.037 -6.794 -2.954 1.00 92.19 99 VAL A CA 1
ATOM 768 C C . VAL A 1 99 ? 0.210 -7.200 -1.489 1.00 92.19 99 VAL A C 1
ATOM 770 O O . VAL A 1 99 ? 0.444 -6.349 -0.634 1.00 92.19 99 VAL A O 1
ATOM 773 N N . GLN A 1 100 ? 0.171 -8.498 -1.187 1.00 91.44 100 GLN A N 1
ATOM 774 C CA . GLN A 1 100 ? 0.337 -8.989 0.181 1.00 91.44 100 GLN A CA 1
ATOM 775 C C . GLN A 1 100 ? 1.760 -8.745 0.697 1.00 91.44 100 GLN A C 1
ATOM 777 O O . GLN A 1 100 ? 1.952 -8.310 1.834 1.00 91.44 100 GLN A O 1
ATOM 782 N N . GLU A 1 101 ? 2.763 -8.968 -0.153 1.00 91.44 101 GLU A N 1
ATOM 783 C CA . GLU A 1 101 ? 4.153 -8.641 0.162 1.00 91.44 101 GLU A CA 1
ATOM 784 C C . GLU A 1 101 ? 4.352 -7.129 0.332 1.00 91.44 101 GLU A C 1
ATOM 786 O O . GLU A 1 101 ? 5.043 -6.705 1.261 1.00 91.44 101 GLU A O 1
ATOM 791 N N . LEU A 1 102 ? 3.724 -6.306 -0.514 1.00 92.31 102 LEU A N 1
ATOM 792 C CA . LEU A 1 102 ? 3.753 -4.850 -0.372 1.00 92.31 102 LEU A CA 1
ATOM 793 C C . LEU A 1 102 ? 3.187 -4.419 0.987 1.00 92.31 102 LEU A C 1
ATOM 795 O O . LEU A 1 102 ? 3.854 -3.682 1.714 1.00 92.31 102 LEU A O 1
ATOM 799 N N . LEU A 1 103 ? 2.006 -4.916 1.361 1.00 93.56 103 LEU A N 1
ATOM 800 C CA . LEU A 1 103 ? 1.375 -4.604 2.644 1.00 93.56 103 LEU A CA 1
ATOM 801 C C . LEU A 1 103 ? 2.270 -4.977 3.827 1.00 93.56 103 LEU A C 1
ATOM 803 O O . LEU A 1 103 ? 2.467 -4.155 4.720 1.00 93.56 103 LEU A O 1
ATOM 807 N N . LEU A 1 104 ? 2.874 -6.168 3.818 1.00 92.62 104 LEU A N 1
ATOM 808 C CA . LEU A 1 104 ? 3.811 -6.585 4.867 1.00 92.62 104 LEU A CA 1
ATOM 809 C C . LEU A 1 104 ? 5.021 -5.647 4.954 1.00 92.62 104 LEU A C 1
ATOM 811 O O . LEU A 1 104 ? 5.388 -5.211 6.047 1.00 92.62 104 LEU A O 1
ATOM 815 N N . ASN A 1 105 ? 5.614 -5.296 3.813 1.00 91.00 105 ASN A N 1
ATOM 816 C CA . ASN A 1 105 ? 6.781 -4.416 3.768 1.00 91.00 105 ASN A CA 1
ATOM 817 C C . ASN A 1 105 ? 6.464 -2.969 4.169 1.00 91.00 105 ASN A C 1
ATOM 819 O O . ASN A 1 105 ? 7.358 -2.269 4.634 1.00 91.00 105 ASN A O 1
ATOM 823 N N . VAL A 1 106 ? 5.221 -2.514 4.011 1.00 91.25 106 VAL A N 1
ATOM 824 C CA . VAL A 1 106 ? 4.776 -1.170 4.408 1.00 91.25 106 VAL A CA 1
ATOM 825 C C . VAL A 1 106 ? 4.372 -1.136 5.883 1.00 91.25 106 VAL A C 1
ATOM 827 O O . VAL A 1 106 ? 4.839 -0.278 6.633 1.00 91.25 106 VAL A O 1
ATOM 830 N N . ILE A 1 107 ? 3.531 -2.075 6.315 1.00 91.06 107 ILE A N 1
ATOM 831 C CA . ILE A 1 107 ? 2.908 -2.062 7.642 1.00 91.06 107 ILE A CA 1
ATOM 832 C C . ILE A 1 107 ? 3.914 -2.450 8.725 1.00 91.06 107 ILE A C 1
ATOM 834 O O . ILE A 1 107 ? 4.006 -1.755 9.737 1.00 91.06 107 ILE A O 1
ATOM 838 N N . VAL A 1 108 ? 4.704 -3.512 8.525 1.00 87.31 108 VAL A N 1
ATOM 839 C CA . VAL A 1 108 ? 5.607 -4.016 9.575 1.00 87.31 108 VAL A CA 1
ATOM 840 C C . VAL A 1 108 ? 6.633 -2.954 9.996 1.00 87.31 108 VAL A C 1
ATOM 842 O O . VAL A 1 108 ? 6.709 -2.656 11.188 1.00 87.31 108 VAL A O 1
ATOM 845 N N . PRO A 1 109 ? 7.383 -2.296 9.088 1.00 83.56 109 PRO A N 1
ATOM 846 C CA . PRO A 1 109 ? 8.344 -1.268 9.493 1.00 83.56 109 PRO A CA 1
ATOM 847 C C . PRO A 1 109 ? 7.698 -0.019 10.093 1.00 83.56 109 PRO A C 1
ATOM 849 O O . PRO A 1 109 ? 8.344 0.674 10.875 1.00 83.56 109 PRO A O 1
ATOM 852 N N . TYR A 1 110 ? 6.453 0.285 9.721 1.00 87.06 110 TYR A N 1
ATOM 853 C CA . TYR A 1 110 ? 5.722 1.438 10.238 1.00 87.06 110 TYR A CA 1
ATOM 854 C C . TYR A 1 110 ? 5.168 1.197 11.649 1.00 87.06 110 TYR A C 1
ATOM 856 O O . TYR A 1 110 ? 5.167 2.109 12.472 1.00 87.06 110 TYR A O 1
ATOM 864 N N . GLN A 1 111 ? 4.753 -0.036 11.954 1.00 82.50 111 GLN A N 1
ATOM 865 C CA . GLN A 1 111 ? 4.321 -0.439 13.296 1.00 82.50 111 GLN A CA 1
ATOM 866 C C . GLN A 1 111 ? 5.477 -0.529 14.295 1.00 82.50 111 GLN A C 1
ATOM 868 O O . GLN A 1 111 ? 5.269 -0.339 15.493 1.00 82.50 111 GLN A O 1
ATOM 873 N N . LEU A 1 112 ? 6.688 -0.852 13.831 1.00 76.12 112 LEU A N 1
ATOM 874 C CA . LEU A 1 112 ? 7.838 -1.009 14.712 1.00 76.12 112 LEU A CA 1
ATOM 875 C C . LEU A 1 112 ? 8.249 0.355 15.311 1.00 76.12 112 LEU A C 1
ATOM 877 O O . LEU A 1 112 ? 8.643 1.251 14.563 1.00 76.12 112 LEU A O 1
ATOM 881 N N . PRO A 1 113 ? 8.265 0.517 16.651 1.00 58.34 113 PRO A N 1
ATOM 882 C CA . PRO A 1 113 ? 8.580 1.783 17.335 1.00 58.34 113 PRO A CA 1
ATOM 883 C C . PRO A 1 113 ? 10.001 2.360 17.114 1.00 58.34 113 PRO A C 1
ATOM 885 O O . PRO A 1 113 ? 10.386 3.321 17.777 1.00 58.34 113 PRO A O 1
ATOM 888 N N . HIS A 1 114 ? 10.821 1.790 16.222 1.00 52.22 114 HIS A N 1
ATOM 889 C CA . HIS A 1 114 ? 12.287 1.905 16.247 1.00 52.22 114 HIS A CA 1
ATOM 890 C C . HIS A 1 114 ? 12.958 2.391 14.949 1.00 52.22 114 HIS A C 1
ATOM 892 O O . HIS A 1 114 ? 14.102 2.036 14.680 1.00 52.22 114 HIS A O 1
ATOM 898 N N . SER A 1 115 ? 12.328 3.273 14.165 1.00 45.34 115 SER A N 1
ATOM 899 C CA . SER A 1 115 ? 13.122 4.210 13.332 1.00 45.34 115 SER A CA 1
ATOM 900 C C . SER A 1 115 ? 13.491 5.504 14.063 1.00 45.34 115 SER A C 1
ATOM 902 O O . SER A 1 115 ? 14.201 6.350 13.520 1.00 45.34 115 SER A O 1
ATOM 904 N N . VAL A 1 116 ? 13.083 5.646 15.326 1.00 45.12 116 VAL A N 1
ATOM 905 C CA . VAL A 1 116 ? 13.790 6.515 16.265 1.00 45.12 116 VAL A CA 1
ATOM 906 C C . VAL A 1 116 ? 14.977 5.697 16.749 1.00 45.12 116 VAL A C 1
ATOM 908 O O . VAL A 1 116 ? 14.781 4.633 17.335 1.00 45.12 116 VAL A O 1
ATOM 911 N N . LYS A 1 117 ? 16.205 6.156 16.474 1.00 41.44 117 LYS A N 1
ATOM 912 C CA . LYS A 1 117 ? 17.399 5.655 17.163 1.00 41.44 117 LYS A CA 1
ATOM 913 C C . LYS A 1 117 ? 17.044 5.550 18.644 1.00 41.44 117 LYS A C 1
ATOM 915 O O . LYS A 1 117 ? 16.833 6.580 19.279 1.00 41.44 117 LYS A O 1
ATOM 920 N N . ALA A 1 118 ? 16.968 4.337 19.185 1.00 43.69 118 ALA A N 1
ATOM 921 C CA . ALA A 1 118 ? 17.089 4.187 20.621 1.00 43.69 118 ALA A CA 1
ATOM 922 C C . ALA A 1 118 ? 18.411 4.889 20.986 1.00 43.69 118 ALA A C 1
ATOM 924 O O . ALA A 1 118 ? 19.435 4.566 20.372 1.00 43.69 118 ALA A O 1
ATOM 925 N N . PRO A 1 119 ? 18.424 5.898 21.873 1.00 48.78 119 PRO A N 1
ATOM 926 C CA . PRO A 1 119 ? 19.685 6.357 22.418 1.00 48.78 119 PRO A CA 1
ATOM 927 C C . PRO A 1 119 ? 20.273 5.139 23.118 1.00 48.78 119 PRO A C 1
ATOM 929 O O . PRO A 1 119 ? 19.685 4.653 24.079 1.00 48.78 119 PRO A O 1
ATOM 932 N N . CYS A 1 120 ? 21.361 4.588 22.581 1.00 43.16 120 CYS A N 1
ATOM 933 C CA . CYS A 1 120 ? 22.081 3.504 23.229 1.00 43.16 120 CYS A CA 1
ATOM 934 C C . CYS A 1 120 ? 22.440 3.982 24.644 1.00 43.16 120 CYS A C 1
ATOM 936 O O . CYS A 1 120 ? 23.210 4.940 24.764 1.00 43.16 120 CYS A O 1
ATOM 938 N N . PRO A 1 121 ? 21.896 3.383 25.716 1.00 53.94 121 PRO A N 1
ATOM 939 C CA . PRO A 1 121 ? 22.430 3.633 27.035 1.00 53.94 121 PRO A CA 1
ATOM 940 C C . PRO A 1 121 ? 23.738 2.840 27.117 1.00 53.94 121 PRO A C 1
ATOM 942 O O . PRO A 1 121 ? 23.736 1.638 26.851 1.00 53.94 121 PRO A O 1
ATOM 945 N N . ASN A 1 122 ? 24.826 3.553 27.429 1.00 46.75 122 ASN A N 1
ATOM 946 C CA . ASN A 1 122 ? 26.241 3.158 27.580 1.00 46.75 122 ASN A CA 1
ATOM 947 C C . ASN A 1 122 ? 27.098 3.801 26.468 1.00 46.75 122 ASN A C 1
ATOM 949 O O . ASN A 1 122 ? 27.022 3.424 25.308 1.00 46.75 122 ASN A O 1
ATOM 953 N N . SER A 1 123 ? 27.928 4.804 26.747 1.00 43.66 123 SER A N 1
ATOM 954 C CA . SER A 1 123 ? 28.944 4.751 27.794 1.00 43.66 123 SER A CA 1
ATOM 955 C C . SER A 1 123 ? 29.053 6.048 28.591 1.00 43.66 123 SER A C 1
ATOM 957 O O . SER A 1 123 ? 29.180 7.137 28.038 1.00 43.66 123 SER A O 1
ATOM 959 N N . SER A 1 124 ? 29.030 5.841 29.904 1.00 44.91 124 SER A N 1
ATOM 960 C CA . SER A 1 124 ? 29.445 6.700 31.007 1.0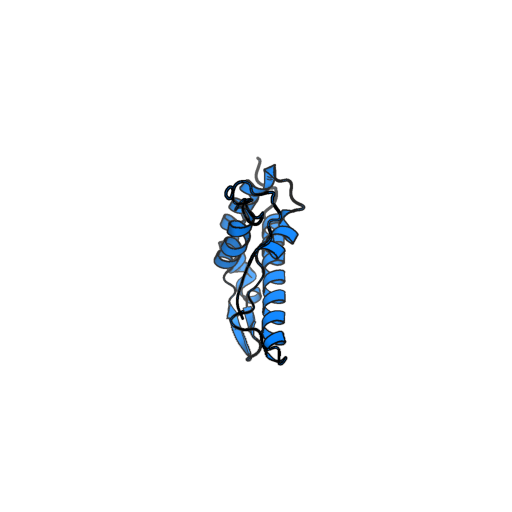0 44.91 124 SER A CA 1
ATOM 961 C C . SER A 1 124 ? 30.537 7.723 30.679 1.00 44.91 124 SER A C 1
ATOM 963 O O . SER A 1 124 ? 31.514 7.407 30.006 1.00 44.91 124 SER A O 1
ATOM 965 N N . GLU A 1 125 ? 30.335 8.916 31.235 1.00 44.53 125 GLU A N 1
ATOM 966 C CA . GLU A 1 125 ? 31.318 9.830 31.825 1.00 44.53 125 GLU A CA 1
ATOM 967 C C . GLU A 1 125 ? 32.765 9.805 31.315 1.00 44.53 125 GLU A C 1
ATOM 969 O O . GLU A 1 125 ? 33.532 8.867 31.519 1.00 44.53 125 GLU A O 1
ATOM 974 N N . GLY A 1 126 ? 33.190 10.964 30.821 1.00 37.12 126 GLY A N 1
ATOM 975 C CA . GLY A 1 126 ? 34.592 11.345 30.837 1.00 37.12 126 GLY A CA 1
ATOM 976 C C . GLY A 1 126 ? 34.781 12.805 30.443 1.00 37.12 126 GLY A C 1
ATOM 977 O O . GLY A 1 126 ? 35.148 13.071 29.300 1.00 37.12 126 GLY A O 1
ATOM 978 N N . PRO A 1 127 ? 34.550 13.781 31.339 1.00 51.53 127 PRO A N 1
ATOM 979 C CA . PRO A 1 127 ? 35.074 15.116 31.139 1.00 51.53 127 PRO A CA 1
ATOM 980 C C . PRO A 1 127 ? 36.533 15.099 31.597 1.00 51.53 127 PRO A C 1
ATOM 982 O O . PRO A 1 127 ? 36.783 15.106 32.794 1.00 51.53 127 PRO A O 1
ATOM 985 N N . CYS A 1 128 ? 37.509 15.066 30.688 1.00 38.62 128 CYS A N 1
ATOM 986 C CA . CYS A 1 128 ? 38.793 15.718 30.961 1.00 38.62 128 CYS A CA 1
ATOM 987 C C . CYS A 1 128 ? 39.718 15.733 29.749 1.00 38.62 128 CYS A C 1
ATOM 989 O O . CYS A 1 128 ? 40.256 14.715 29.319 1.00 38.62 128 CYS A O 1
ATOM 991 N N . SER A 1 129 ? 39.992 16.947 29.287 1.00 51.44 129 SER A N 1
ATOM 992 C CA . SER A 1 129 ? 41.259 17.318 28.678 1.00 51.44 129 SER A CA 1
ATOM 993 C C . SER A 1 129 ? 42.431 16.836 29.543 1.00 51.44 129 SER A C 1
ATOM 995 O O . SER A 1 129 ? 42.594 17.304 30.667 1.00 51.44 129 SER A O 1
ATOM 997 N N . ALA A 1 130 ? 43.306 15.984 29.011 1.00 44.16 130 ALA A N 1
ATOM 998 C CA . ALA A 1 130 ? 44.647 15.807 29.560 1.00 44.16 130 ALA A CA 1
ATOM 999 C C . ALA A 1 130 ? 45.663 15.476 28.459 1.00 44.16 130 ALA A C 1
ATOM 1001 O O . ALA A 1 130 ? 45.534 14.519 27.703 1.00 44.16 130 ALA A O 1
ATOM 1002 N N . LYS A 1 131 ? 46.676 16.342 28.401 1.00 49.44 131 LYS A N 1
ATOM 1003 C CA . LYS A 1 131 ? 47.926 16.266 27.639 1.00 49.44 131 LYS A CA 1
ATOM 1004 C C . LYS A 1 131 ? 48.747 14.994 27.930 1.00 49.44 131 LYS A C 1
ATOM 1006 O O . LYS A 1 131 ? 48.677 14.473 29.038 1.00 49.44 131 LYS A O 1
ATOM 1011 N N . ARG A 1 132 ? 49.718 14.766 27.019 1.00 45.84 132 ARG A N 1
ATOM 1012 C CA . ARG A 1 132 ? 50.987 13.981 27.090 1.00 45.84 132 ARG A CA 1
ATOM 1013 C C . ARG A 1 132 ? 50.872 12.542 26.553 1.00 45.84 132 ARG A C 1
ATOM 1015 O O . ARG A 1 132 ? 49.921 11.862 26.887 1.00 45.84 132 ARG A O 1
ATOM 1022 N N . ASN A 1 133 ? 51.816 11.981 25.784 1.00 43.78 133 ASN A N 1
ATOM 1023 C CA . ASN A 1 133 ? 53.095 12.441 25.207 1.00 43.78 133 ASN A CA 1
ATOM 1024 C C . ASN A 1 133 ? 53.633 11.387 24.200 1.00 43.78 133 ASN A C 1
ATOM 1026 O O . ASN A 1 133 ? 53.302 10.218 24.352 1.00 43.78 133 ASN A O 1
ATOM 1030 N N . ALA A 1 134 ? 54.595 11.817 23.357 1.00 46.44 134 ALA A N 1
ATOM 1031 C CA . ALA A 1 134 ? 55.694 11.067 22.691 1.00 46.44 134 ALA A CA 1
ATOM 1032 C C . ALA A 1 134 ? 55.303 10.031 21.610 1.00 46.44 134 ALA A C 1
ATOM 1034 O O . ALA A 1 134 ? 54.403 9.234 21.818 1.00 46.44 134 ALA A O 1
ATOM 1035 N N . LYS A 1 135 ? 55.913 9.939 20.419 1.00 41.91 135 LYS A N 1
ATOM 1036 C CA . LYS A 1 135 ? 57.305 10.056 19.903 1.00 41.91 135 LYS A CA 1
ATOM 1037 C C . LYS A 1 135 ? 57.125 10.180 18.358 1.00 41.91 135 LYS A C 1
ATOM 1039 O O . LYS A 1 135 ? 56.148 9.629 17.861 1.00 41.91 135 LYS A O 1
ATOM 1044 N N . ALA A 1 136 ? 57.918 10.862 17.539 1.00 41.03 136 ALA A N 1
ATOM 1045 C CA . ALA A 1 136 ? 59.366 11.024 17.463 1.00 41.03 136 ALA A CA 1
ATOM 1046 C C . ALA A 1 136 ? 59.732 12.393 16.863 1.00 41.03 136 ALA A C 1
ATOM 1048 O O . ALA A 1 136 ? 58.851 12.999 16.212 1.00 41.03 136 ALA A O 1
#

Secondary structure (DSSP, 8-state):
----S-HHHHHHHHHHHHHHHHHHHHHHHHHTTS----SS------HHHHHHHHHTTS-TTTHHHHHHHHHHHHHHHHHHSGGGGEEE-TTS-EEE--HHHHHHHHHHHHHSS-SS--------------------

Sequence (136 aa):
MEQLASTQETEFILDTLCELYKADLVKLNGIRNSKGKDRNGQARPSFLLMAKKVFDNIPAAKIPALYLALFDCAPNYVVEHADGLEYENGIGIKTLLNVQELLLNVIVPYQLPHSVKAPCPNSSEGPCSAKRNAKA